Protein AF-A0A016RWC6-F1 (afdb_monomer_lite)

Sequence (124 aa):
MSKASKDFKERTEDTESSPEQRQVLMARKDELDLFHYLQKYSLRNAKRIVAIILRYIRILVCRINARRQHPIKLSSPLEGVSGNNQAKISGTEIAIAGKILIKQHQLTTITPPILRSLKHLNIK

Structure (mmCIF, N/CA/C/O backbone):
data_AF-A0A016RWC6-F1
#
_entry.id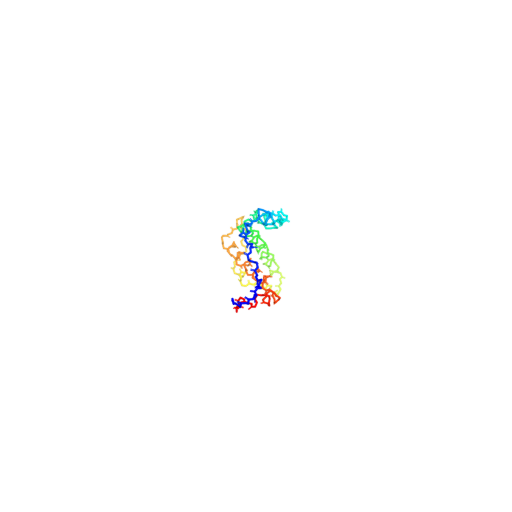   AF-A0A016RWC6-F1
#
loop_
_atom_site.group_PDB
_atom_site.id
_atom_site.type_symbol
_atom_site.label_atom_id
_atom_site.label_alt_id
_atom_site.label_comp_id
_atom_site.label_asym_id
_atom_site.label_entity_id
_atom_site.label_seq_id
_atom_site.pdbx_PDB_ins_code
_atom_site.Cartn_x
_atom_site.Cartn_y
_atom_site.Cartn_z
_atom_site.occupancy
_atom_site.B_iso_or_equiv
_atom_site.auth_seq_id
_atom_site.auth_comp_id
_atom_site.auth_asym_id
_atom_site.auth_atom_id
_atom_site.pdbx_PDB_model_num
ATOM 1 N N . MET A 1 1 ? -70.582 32.639 60.236 1.00 35.72 1 MET A N 1
ATOM 2 C CA . MET A 1 1 ? -70.150 31.326 60.759 1.00 35.72 1 MET A CA 1
ATOM 3 C C . MET A 1 1 ? -68.915 30.875 59.987 1.00 35.72 1 MET A C 1
ATOM 5 O O . MET A 1 1 ? -68.938 30.943 58.771 1.00 35.72 1 MET A O 1
ATOM 9 N N . SER A 1 2 ? -67.891 30.431 60.723 1.00 38.47 2 SER A N 1
ATOM 10 C CA . SER A 1 2 ? -66.785 29.527 60.343 1.00 38.47 2 SER A CA 1
ATOM 11 C C . SER A 1 2 ? -65.692 29.923 59.326 1.00 38.47 2 SER A C 1
ATOM 13 O O . SER A 1 2 ? -65.858 29.781 58.125 1.00 38.47 2 SER A O 1
ATOM 15 N N . LYS A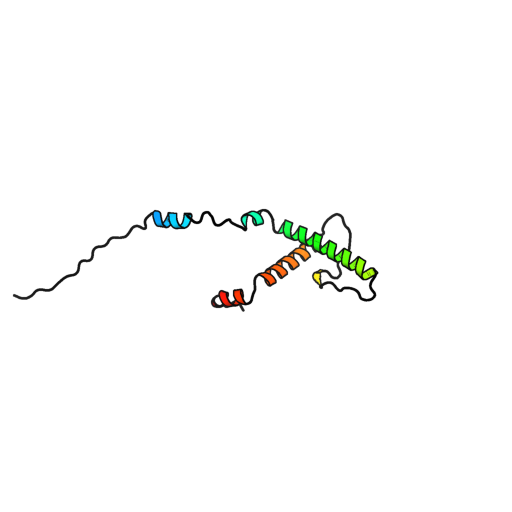 1 3 ? -64.509 30.158 59.927 1.00 39.22 3 LYS A N 1
ATOM 16 C CA . LYS A 1 3 ? -63.165 29.578 59.669 1.00 39.22 3 LYS A CA 1
ATOM 17 C C . LYS A 1 3 ? -62.256 30.105 58.542 1.00 39.22 3 LYS A C 1
ATOM 19 O O . LYS A 1 3 ? -62.631 30.267 57.393 1.00 39.22 3 LYS A O 1
ATOM 24 N N . ALA A 1 4 ? -60.998 30.275 58.961 1.00 42.59 4 ALA A N 1
ATOM 25 C CA . ALA A 1 4 ? -59.795 30.690 58.246 1.00 42.59 4 ALA A CA 1
ATOM 26 C C . ALA A 1 4 ? -58.977 29.516 57.660 1.00 42.59 4 ALA A C 1
ATOM 28 O O . ALA A 1 4 ? -58.999 28.423 58.227 1.00 42.59 4 ALA A O 1
ATOM 29 N N . SER A 1 5 ? -58.182 29.783 56.609 1.00 35.22 5 SER A N 1
ATOM 30 C CA . SER A 1 5 ? -56.862 29.184 56.260 1.00 35.22 5 SER A CA 1
ATOM 31 C C . SER A 1 5 ? -56.480 29.625 54.837 1.00 35.22 5 SER A C 1
ATOM 33 O O . SER A 1 5 ? -57.261 29.408 53.923 1.00 35.22 5 SER A O 1
ATOM 35 N N . LYS A 1 6 ? -55.449 30.459 54.652 1.00 38.62 6 LYS A N 1
ATOM 36 C CA . LYS A 1 6 ? -53.999 30.168 54.516 1.00 38.62 6 LYS A CA 1
ATOM 37 C C . LYS A 1 6 ? -53.556 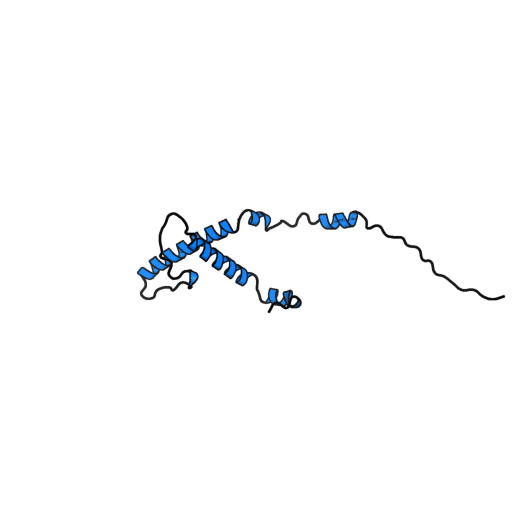30.043 53.047 1.00 38.62 6 LYS A C 1
ATOM 39 O O . LYS A 1 6 ? -53.953 29.110 52.368 1.00 38.62 6 LYS A O 1
ATOM 44 N N . ASP A 1 7 ? -52.736 31.018 52.643 1.00 38.56 7 ASP A N 1
ATOM 45 C CA . ASP A 1 7 ? -51.566 30.962 51.751 1.00 38.56 7 ASP A CA 1
ATOM 46 C C . ASP A 1 7 ? -51.574 30.002 50.549 1.00 38.56 7 ASP A C 1
ATOM 48 O O . ASP A 1 7 ? -51.535 28.793 50.733 1.00 38.56 7 ASP A O 1
ATOM 52 N N . PHE A 1 8 ? -51.414 30.535 49.330 1.00 34.41 8 PHE A N 1
ATOM 53 C CA . PHE A 1 8 ? -50.166 30.386 48.560 1.00 34.41 8 PHE A CA 1
ATOM 54 C C . PHE A 1 8 ? -50.218 31.248 47.287 1.00 34.41 8 PHE A C 1
ATOM 56 O O . PHE A 1 8 ? -51.229 31.331 46.596 1.00 34.41 8 PHE A O 1
ATOM 63 N N . LYS A 1 9 ? -49.117 31.947 47.023 1.00 41.28 9 LYS A N 1
ATOM 64 C CA . LYS A 1 9 ? -48.929 32.960 45.984 1.00 41.28 9 LYS A CA 1
ATOM 65 C C . LYS A 1 9 ? -48.328 32.279 44.755 1.00 41.28 9 LYS A C 1
ATOM 67 O O . LYS A 1 9 ? -47.187 31.840 44.831 1.00 41.28 9 LYS A O 1
ATOM 72 N N . GLU A 1 10 ? -49.046 32.228 43.637 1.00 35.28 10 GLU A N 1
ATOM 73 C CA . GLU A 1 10 ? -48.498 31.757 42.360 1.00 35.28 10 GLU A CA 1
ATOM 74 C C . GLU A 1 10 ? -48.439 32.935 41.379 1.00 35.28 10 GLU A C 1
ATOM 76 O O . GLU A 1 10 ? -49.435 33.372 40.806 1.00 35.28 10 GLU A O 1
ATOM 81 N N . ARG A 1 11 ? -47.246 33.523 41.272 1.00 37.41 11 ARG A N 1
ATOM 82 C CA . ARG A 1 11 ? -46.854 34.459 40.218 1.00 37.41 11 ARG A CA 1
ATOM 83 C C . ARG A 1 11 ? -45.379 34.231 39.942 1.00 37.41 11 ARG A C 1
ATOM 85 O O . ARG A 1 11 ? -44.578 34.550 40.811 1.00 37.41 11 ARG A O 1
ATOM 92 N N . THR A 1 12 ? -45.078 33.737 38.750 1.00 36.94 12 THR A N 1
ATOM 93 C CA . THR A 1 12 ? -43.886 34.036 37.936 1.00 36.94 12 THR A CA 1
ATOM 94 C C . THR A 1 12 ? -44.128 33.337 36.600 1.00 36.94 12 THR A C 1
ATOM 96 O O . THR A 1 12 ? -44.175 32.114 36.554 1.00 36.94 12 THR A O 1
ATOM 99 N N . GLU A 1 13 ? -44.615 34.057 35.594 1.00 36.81 13 GLU A N 1
ATOM 100 C CA . GLU A 1 13 ? -43.795 34.849 34.663 1.00 36.81 13 GLU A CA 1
ATOM 101 C C . GLU A 1 13 ? -42.989 33.927 33.742 1.00 36.81 13 GLU A C 1
ATOM 103 O O . GLU A 1 13 ? -41.928 33.409 34.095 1.00 36.81 13 GLU A O 1
ATOM 108 N N . ASP A 1 14 ? -43.562 33.744 32.549 1.00 39.31 14 ASP A N 1
ATOM 109 C CA . ASP A 1 14 ? -42.903 33.286 31.335 1.00 39.31 14 ASP A CA 1
ATOM 110 C C . ASP A 1 14 ? -41.566 34.014 31.197 1.00 39.31 14 ASP A C 1
ATOM 112 O O . ASP A 1 14 ? -41.494 35.183 30.821 1.00 39.31 14 ASP A O 1
ATOM 116 N N . THR A 1 15 ? -40.487 33.334 31.576 1.00 45.06 15 THR A N 1
ATOM 117 C CA . THR A 1 15 ? -39.149 33.896 31.448 1.00 45.06 15 THR A CA 1
ATOM 118 C C . THR A 1 15 ? -38.704 33.678 30.012 1.00 45.06 15 THR A C 1
ATOM 120 O O . THR A 1 15 ? -38.179 32.624 29.647 1.00 45.06 15 THR A O 1
ATOM 123 N N . GLU A 1 16 ? -38.964 34.698 29.196 1.00 44.88 16 GLU A N 1
ATOM 124 C CA . GLU A 1 16 ? -38.297 34.961 27.928 1.00 44.88 16 GLU A CA 1
ATOM 125 C C . GLU A 1 16 ? -36.801 34.646 28.058 1.00 44.88 16 GLU A C 1
ATOM 127 O O . GLU A 1 16 ? -36.067 35.239 28.851 1.00 44.88 16 GLU A O 1
ATOM 132 N N . SER A 1 17 ? -36.341 33.663 27.285 1.00 38.81 17 SER A N 1
ATOM 133 C CA . SER A 1 17 ? -34.938 33.269 27.240 1.00 38.81 17 SER A CA 1
ATOM 134 C C . SER A 1 17 ? -34.090 34.438 26.725 1.00 38.81 17 SER A C 1
ATOM 136 O O . SER A 1 17 ? -34.109 34.752 25.531 1.00 38.81 17 SER A O 1
ATOM 138 N N . SER A 1 18 ? -33.364 35.068 27.651 1.00 45.56 18 SER A N 1
ATOM 139 C CA . SER A 1 18 ? -32.469 36.210 27.450 1.00 45.56 18 SER A CA 1
ATOM 140 C C . SER A 1 18 ? -31.497 36.016 26.265 1.00 45.56 18 SER A C 1
ATOM 142 O O . SER A 1 18 ? -30.916 34.934 26.106 1.00 45.56 18 SER A O 1
ATOM 144 N N . PRO A 1 19 ? -31.242 37.063 25.452 1.00 50.16 19 PRO A N 1
ATOM 145 C CA . PRO A 1 19 ? -30.281 37.035 24.344 1.00 50.16 19 PRO A CA 1
ATOM 146 C C . PRO A 1 19 ? -28.834 36.742 24.784 1.00 50.16 19 PRO A C 1
ATOM 148 O O . PRO A 1 19 ? -28.000 36.386 23.947 1.00 50.16 19 PRO A O 1
ATOM 151 N N . GLU A 1 20 ? -28.534 36.819 26.081 1.00 50.69 20 GLU A N 1
ATOM 152 C CA . GLU A 1 20 ? -27.224 36.487 26.647 1.00 50.69 20 GLU A CA 1
ATOM 153 C C . GLU A 1 20 ? -26.903 34.989 26.535 1.00 50.69 20 GLU A C 1
ATOM 155 O O . GLU A 1 20 ? -25.768 34.622 26.236 1.00 50.69 20 GLU A O 1
ATOM 160 N N . GLN A 1 21 ? -27.899 34.101 26.644 1.00 45.69 21 GLN A N 1
ATOM 161 C CA . GLN A 1 21 ? -27.674 32.651 26.525 1.00 45.69 21 GLN A CA 1
ATOM 162 C C . GLN A 1 21 ? -27.318 32.228 25.091 1.00 45.69 21 GLN A C 1
ATOM 164 O O . GLN A 1 21 ? -26.558 31.279 24.891 1.00 45.69 21 GLN A O 1
ATOM 169 N N . ARG A 1 22 ? -27.787 32.972 24.076 1.00 46.22 22 ARG A N 1
ATOM 170 C CA . ARG A 1 22 ? -27.348 32.780 22.681 1.00 46.22 22 ARG A CA 1
ATOM 171 C C . ARG A 1 22 ? -25.925 33.286 22.444 1.00 46.22 22 ARG A C 1
ATOM 173 O O . ARG A 1 22 ? -25.224 32.712 21.614 1.00 46.22 22 ARG A O 1
ATOM 180 N N . GLN A 1 23 ? -25.473 34.300 23.182 1.00 43.72 23 GLN A N 1
ATOM 181 C CA . GLN A 1 23 ? -24.092 34.784 23.081 1.00 43.72 23 GLN A CA 1
ATOM 182 C C . GLN A 1 23 ? -23.083 33.831 23.733 1.00 43.72 23 GLN A C 1
ATOM 184 O O . GLN A 1 23 ? -21.977 33.690 23.215 1.00 43.72 23 GLN A O 1
ATOM 189 N N . VAL A 1 24 ? -23.466 33.089 24.779 1.00 43.69 24 VAL A N 1
ATOM 190 C CA . VAL A 1 24 ? -22.579 32.090 25.411 1.00 43.69 24 VAL A CA 1
ATOM 191 C C . VAL A 1 24 ? -22.253 30.920 24.466 1.00 43.69 24 VAL A C 1
ATOM 193 O O . VAL A 1 24 ? -21.149 30.382 24.519 1.00 43.69 24 VAL A O 1
ATOM 196 N N . LEU A 1 25 ? -23.142 30.583 23.523 1.00 45.03 25 LEU A N 1
ATOM 197 C CA . LEU A 1 25 ? -22.852 29.613 22.454 1.00 45.03 25 LEU A CA 1
ATOM 198 C C . LEU A 1 25 ? -21.958 30.176 21.336 1.00 45.03 25 LEU A C 1
ATOM 200 O O . LEU A 1 25 ? -21.357 29.403 20.595 1.00 45.03 25 LEU A O 1
ATOM 204 N N . MET A 1 26 ? -21.837 31.502 21.213 1.00 43.44 26 MET A N 1
ATOM 205 C CA . MET A 1 26 ? -20.954 32.152 20.233 1.00 43.44 26 MET A CA 1
ATOM 206 C C . MET A 1 26 ? -19.579 32.531 20.803 1.00 43.44 26 MET A C 1
ATOM 208 O O . MET A 1 26 ? -18.681 32.889 20.042 1.00 43.44 26 MET A O 1
ATOM 212 N N . ALA A 1 27 ? -19.384 32.400 22.119 1.00 40.69 27 ALA A N 1
ATOM 213 C CA . ALA A 1 27 ? -18.155 32.748 22.835 1.00 40.69 27 ALA A CA 1
ATOM 214 C C . ALA A 1 27 ? -17.178 31.568 23.035 1.00 40.69 27 ALA A C 1
ATOM 216 O O . ALA A 1 27 ? -16.344 31.589 23.935 1.00 40.69 27 ALA A O 1
ATOM 217 N N . ARG A 1 28 ? -17.229 30.543 22.176 1.00 47.50 28 ARG A N 1
ATOM 218 C CA . ARG A 1 28 ? -16.074 29.661 21.914 1.00 47.50 28 ARG A CA 1
ATOM 219 C C . ARG A 1 28 ? -15.650 29.783 20.457 1.00 47.50 28 ARG A C 1
ATOM 221 O O . ARG A 1 28 ? -15.553 28.814 19.719 1.00 47.50 28 ARG A O 1
ATOM 228 N N . LYS A 1 29 ? -15.392 31.020 20.041 1.00 45.28 29 LYS A N 1
ATOM 229 C CA . LYS A 1 29 ? -14.822 31.355 18.730 1.00 45.28 29 LYS A CA 1
ATOM 230 C C . LYS A 1 29 ? -13.290 31.219 18.704 1.00 45.28 29 LYS A C 1
ATOM 232 O O . LYS A 1 29 ? -12.651 31.801 17.845 1.00 45.28 29 LYS A O 1
ATOM 237 N N . ASP A 1 30 ? -12.736 30.443 19.635 1.00 48.28 30 ASP A N 1
ATOM 238 C CA . ASP A 1 30 ? -11.313 30.099 19.732 1.00 48.28 30 ASP A CA 1
ATOM 239 C C . ASP A 1 30 ? -11.105 28.578 19.812 1.00 48.28 30 ASP A C 1
ATOM 241 O O . ASP A 1 30 ? -10.047 28.099 20.221 1.00 48.28 30 ASP A O 1
ATOM 245 N N . GLU A 1 31 ? -12.089 27.775 19.393 1.00 53.59 31 GLU A N 1
ATOM 246 C CA . GLU A 1 31 ? -11.735 26.456 18.878 1.00 53.59 31 GLU A CA 1
ATOM 247 C C . GLU A 1 31 ? -11.019 26.710 17.558 1.00 53.59 31 GLU A C 1
ATOM 249 O O . GLU A 1 31 ? -11.642 26.868 16.509 1.00 53.59 31 GLU A O 1
ATOM 254 N N . LEU A 1 32 ? -9.689 26.840 17.640 1.00 52.75 32 LEU A N 1
ATOM 255 C CA . LEU A 1 32 ? -8.802 26.658 16.504 1.00 52.75 32 LEU A CA 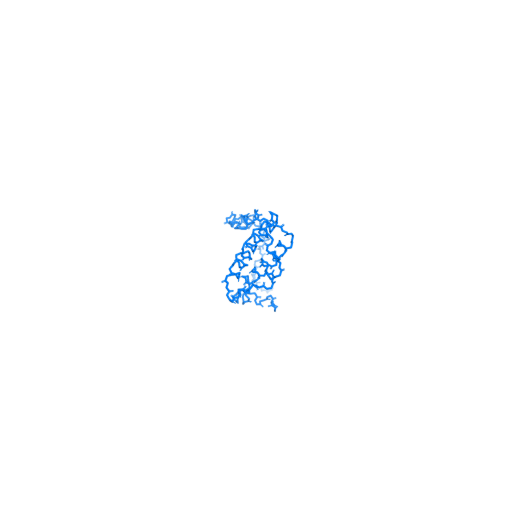1
ATOM 256 C C . LEU A 1 32 ? -9.316 25.407 15.801 1.00 52.75 32 LEU A C 1
ATOM 258 O O . LEU A 1 32 ? -9.139 24.297 16.310 1.00 52.75 32 LEU A O 1
ATOM 262 N N . ASP A 1 33 ? -10.010 25.589 14.680 1.00 56.91 33 ASP A N 1
ATOM 263 C CA . ASP A 1 33 ? -10.441 24.473 13.867 1.00 56.91 33 ASP A CA 1
ATOM 264 C C . ASP A 1 33 ? -9.156 23.879 13.293 1.00 56.91 33 ASP A C 1
ATOM 266 O O . ASP A 1 33 ? -8.637 24.279 12.250 1.00 56.91 33 ASP A O 1
ATOM 270 N N . LEU A 1 34 ? -8.567 22.963 14.062 1.00 50.75 34 LEU A N 1
ATOM 271 C CA . LEU A 1 34 ? -7.323 22.272 13.757 1.00 50.75 34 LEU A CA 1
ATOM 272 C C . LEU A 1 34 ? -7.453 21.559 12.403 1.00 50.75 34 LEU A C 1
ATOM 274 O O . LEU A 1 34 ? -6.466 21.346 11.695 1.00 50.75 34 LEU A O 1
ATOM 278 N N . PHE A 1 35 ? -8.693 21.246 12.016 1.00 52.31 35 PHE A N 1
ATOM 279 C CA . PHE A 1 35 ? -9.046 20.626 10.756 1.00 52.31 35 PHE A CA 1
ATOM 280 C C . PHE A 1 35 ? -9.209 21.626 9.606 1.00 52.31 35 PHE A C 1
ATOM 282 O O . PHE A 1 35 ? -9.134 21.202 8.454 1.00 52.31 35 PHE A O 1
ATOM 289 N N . HIS A 1 36 ? -9.299 22.934 9.855 1.00 59.66 36 HIS A N 1
ATOM 290 C CA . HIS A 1 36 ? -9.323 23.962 8.809 1.00 59.66 36 HIS A CA 1
ATOM 291 C C . HIS A 1 36 ? -8.031 23.961 7.973 1.00 59.66 36 HIS A C 1
ATOM 293 O O . HIS A 1 36 ? -8.057 24.002 6.740 1.00 59.66 36 HIS A O 1
ATOM 299 N N . TYR A 1 37 ? -6.875 23.783 8.623 1.00 55.84 37 TYR A N 1
ATOM 300 C CA . TYR A 1 37 ? -5.597 23.594 7.925 1.00 55.84 37 TYR A CA 1
ATOM 301 C C . TYR A 1 37 ? -5.539 22.272 7.152 1.00 55.84 37 TYR A C 1
ATOM 303 O O . TYR A 1 37 ? -4.886 22.186 6.108 1.00 55.84 37 TYR A O 1
ATOM 311 N N . LEU A 1 38 ? -6.241 21.244 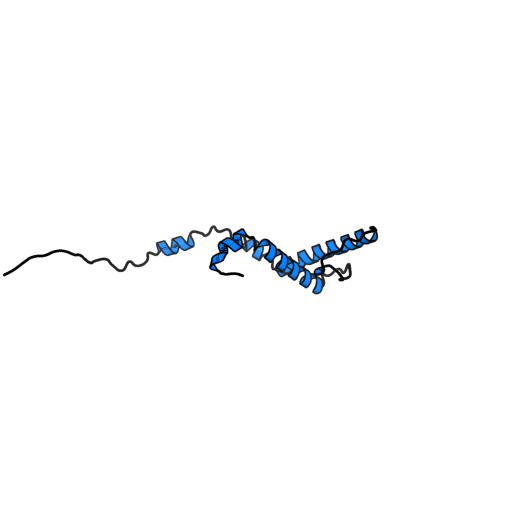7.636 1.00 56.81 38 LEU A N 1
ATOM 312 C CA . LEU A 1 38 ? -6.351 19.949 6.966 1.00 56.81 38 LEU A CA 1
ATOM 313 C C . LEU A 1 38 ? -7.334 19.987 5.789 1.00 56.81 38 LEU A C 1
ATOM 315 O O . LEU A 1 38 ? -7.140 19.254 4.824 1.00 56.81 38 LEU A O 1
ATOM 319 N N . GLN A 1 39 ? -8.306 20.901 5.801 1.00 56.59 39 GLN A N 1
ATOM 320 C CA . GLN A 1 39 ? -9.245 21.167 4.707 1.00 56.59 39 GLN A CA 1
ATOM 321 C C . GLN A 1 39 ? -8.517 21.578 3.416 1.00 56.59 39 GLN A C 1
ATOM 323 O O . GLN A 1 39 ? -8.924 21.197 2.316 1.00 56.59 39 GLN A O 1
ATOM 328 N N . LYS A 1 40 ? -7.374 22.272 3.548 1.00 59.47 40 LYS A N 1
ATOM 329 C CA . LYS A 1 40 ? -6.454 22.587 2.439 1.00 59.47 40 LYS A CA 1
ATOM 330 C C . LYS A 1 40 ? -5.897 21.325 1.768 1.00 59.47 40 LYS A C 1
ATOM 332 O O . LYS A 1 40 ? -5.631 21.312 0.562 1.00 59.47 40 LYS A O 1
ATOM 337 N N . TYR A 1 41 ? -5.732 20.240 2.522 1.00 60.84 41 TYR A N 1
ATOM 338 C CA . TYR A 1 41 ? -5.285 18.953 2.007 1.00 60.84 41 TYR A CA 1
ATOM 339 C C . TYR A 1 41 ? -6.490 18.106 1.617 1.00 60.84 41 TYR A C 1
ATOM 341 O O . TYR A 1 41 ? -6.949 17.244 2.361 1.00 60.84 41 TYR A O 1
ATOM 349 N N . SER A 1 42 ? -6.981 18.305 0.390 1.00 77.19 42 SER A N 1
ATOM 350 C CA . SER A 1 42 ? -7.989 17.397 -0.162 1.00 77.19 42 SER A CA 1
ATOM 351 C C . SER A 1 42 ? -7.525 15.939 -0.019 1.00 77.19 42 SER A C 1
ATOM 353 O O . SER A 1 42 ? -6.355 15.620 -0.255 1.00 77.19 42 SER A O 1
ATOM 355 N N . LEU A 1 43 ? -8.442 15.022 0.306 1.00 81.94 43 LEU A N 1
ATOM 356 C CA . LEU A 1 43 ? -8.160 13.579 0.374 1.00 81.94 43 LEU A CA 1
ATOM 357 C C . LEU A 1 43 ? -7.464 13.069 -0.904 1.00 81.94 43 LEU A C 1
ATOM 359 O O . LEU A 1 43 ? -6.675 12.125 -0.875 1.00 81.94 43 LEU A O 1
ATOM 363 N N . ARG A 1 44 ? -7.718 13.728 -2.040 1.00 84.88 44 ARG A N 1
ATOM 364 C CA . ARG A 1 44 ? -7.027 13.505 -3.312 1.00 84.88 44 ARG A CA 1
ATOM 365 C C . ARG A 1 44 ? -5.518 13.756 -3.216 1.00 84.88 44 ARG A C 1
ATOM 367 O O . ARG A 1 44 ? -4.748 12.948 -3.729 1.00 84.88 44 ARG A O 1
ATOM 374 N N . ASN A 1 45 ? -5.092 14.840 -2.573 1.00 86.19 45 ASN A N 1
ATOM 375 C CA . ASN A 1 45 ? -3.678 15.157 -2.367 1.00 86.19 45 ASN A CA 1
ATOM 376 C C . ASN A 1 45 ? -3.024 14.167 -1.402 1.00 86.19 45 ASN A C 1
ATOM 378 O O . ASN A 1 45 ? -1.961 13.642 -1.720 1.00 86.19 45 ASN A O 1
ATOM 382 N N . ALA A 1 46 ? -3.693 13.820 -0.298 1.00 87.25 46 ALA A N 1
ATOM 383 C CA . ALA A 1 46 ? -3.203 12.797 0.627 1.00 87.25 46 ALA A CA 1
ATOM 384 C C . ALA A 1 46 ? -2.983 11.448 -0.082 1.00 87.25 46 ALA A C 1
ATOM 386 O O . ALA A 1 46 ? -1.901 10.868 -0.002 1.00 87.25 46 ALA A O 1
ATOM 387 N N . LYS A 1 47 ? -3.963 10.989 -0.874 1.00 90.81 47 LYS A N 1
ATOM 388 C CA . LYS A 1 47 ? -3.840 9.762 -1.681 1.00 90.81 47 LYS A CA 1
ATOM 389 C C . LYS A 1 47 ? -2.669 9.825 -2.667 1.00 90.81 47 LYS A C 1
ATOM 391 O O . LYS A 1 47 ? -1.981 8.825 -2.845 1.00 90.81 47 LYS A O 1
ATOM 396 N N . ARG A 1 48 ? -2.417 10.981 -3.293 1.00 89.81 48 ARG A N 1
ATOM 397 C CA . ARG A 1 48 ? -1.277 11.176 -4.210 1.00 89.81 48 ARG A CA 1
ATOM 398 C C . ARG A 1 48 ? 0.067 11.110 -3.491 1.00 89.81 48 ARG A C 1
ATOM 400 O O . ARG A 1 48 ? 0.951 10.408 -3.965 1.00 89.81 48 ARG A O 1
ATOM 407 N N . ILE A 1 49 ? 0.208 11.795 -2.357 1.00 90.06 49 ILE A N 1
ATOM 408 C CA . ILE A 1 49 ? 1.436 11.772 -1.548 1.00 90.06 49 ILE A CA 1
ATOM 409 C C . ILE A 1 49 ? 1.736 10.340 -1.102 1.00 90.06 49 ILE A C 1
ATOM 411 O O . ILE A 1 49 ? 2.835 9.836 -1.321 1.00 90.06 49 ILE A O 1
ATOM 415 N N . VAL A 1 50 ? 0.735 9.646 -0.554 1.00 91.88 50 VAL A N 1
ATOM 416 C CA . VAL A 1 50 ? 0.894 8.255 -0.116 1.00 91.88 50 VAL A CA 1
ATOM 417 C C . VAL A 1 50 ? 1.241 7.341 -1.290 1.00 91.88 50 VAL A C 1
ATOM 419 O O . VAL A 1 50 ? 2.123 6.501 -1.151 1.00 91.88 50 VAL A O 1
ATOM 422 N N . ALA A 1 51 ? 0.638 7.527 -2.467 1.00 91.56 51 ALA A N 1
ATOM 423 C CA . ALA A 1 51 ? 0.998 6.751 -3.654 1.00 91.56 51 ALA A CA 1
ATOM 424 C C . ALA A 1 51 ? 2.479 6.920 -4.047 1.00 91.56 51 ALA A C 1
ATOM 426 O O . ALA A 1 51 ? 3.133 5.928 -4.367 1.00 91.56 51 ALA A O 1
ATOM 427 N N . ILE A 1 52 ? 3.035 8.137 -3.960 1.00 90.12 52 ILE A N 1
ATOM 428 C CA . ILE A 1 52 ? 4.468 8.392 -4.214 1.00 90.12 52 ILE A CA 1
ATOM 429 C C . ILE A 1 52 ? 5.337 7.636 -3.208 1.00 90.12 52 ILE A C 1
ATOM 431 O O . ILE A 1 52 ? 6.281 6.949 -3.598 1.00 90.12 52 ILE A O 1
ATOM 435 N N . ILE A 1 53 ? 5.003 7.734 -1.919 1.00 92.06 53 ILE A N 1
ATOM 436 C CA . ILE A 1 53 ? 5.754 7.077 -0.842 1.00 92.06 53 ILE A CA 1
ATOM 437 C C . ILE A 1 53 ? 5.739 5.555 -1.032 1.00 92.06 53 ILE A C 1
ATOM 439 O O . ILE A 1 53 ? 6.784 4.909 -0.979 1.00 92.06 53 ILE A O 1
ATOM 443 N N . LEU A 1 54 ? 4.571 4.973 -1.310 1.00 91.25 54 LEU A N 1
ATOM 444 C CA . LEU A 1 54 ? 4.428 3.532 -1.526 1.00 91.25 54 LEU A CA 1
ATOM 445 C C . LEU A 1 54 ? 5.205 3.049 -2.755 1.00 91.25 54 LEU A C 1
ATOM 447 O O . LEU A 1 54 ? 5.832 1.989 -2.705 1.00 91.25 54 LEU A O 1
ATOM 451 N N . ARG A 1 55 ? 5.216 3.835 -3.838 1.00 89.88 55 ARG A N 1
ATOM 452 C CA . ARG A 1 55 ? 6.040 3.552 -5.017 1.00 89.88 55 ARG A CA 1
ATOM 453 C C . ARG A 1 55 ? 7.525 3.539 -4.657 1.00 89.88 55 ARG A C 1
ATOM 455 O O . ARG A 1 55 ? 8.227 2.604 -5.036 1.00 89.88 55 ARG A O 1
ATOM 462 N N . TYR A 1 56 ? 7.991 4.538 -3.907 1.00 90.12 56 TYR A N 1
ATOM 463 C CA . TYR A 1 56 ? 9.380 4.606 -3.456 1.00 90.12 56 TYR A CA 1
ATOM 464 C C . TYR A 1 56 ? 9.765 3.383 -2.615 1.00 90.12 56 TYR A C 1
ATOM 466 O O . TYR A 1 56 ? 10.764 2.730 -2.913 1.00 90.12 56 TYR A O 1
ATOM 474 N N . ILE A 1 57 ? 8.937 3.021 -1.626 1.00 90.69 57 ILE A N 1
ATOM 475 C CA . ILE A 1 57 ? 9.143 1.830 -0.788 1.00 90.69 57 ILE A CA 1
ATOM 476 C C . ILE A 1 57 ? 9.246 0.576 -1.655 1.00 90.69 57 ILE A C 1
ATOM 478 O O . ILE A 1 57 ? 10.167 -0.219 -1.470 1.00 90.69 57 ILE A O 1
ATOM 482 N N . ARG A 1 58 ? 8.349 0.403 -2.634 1.00 89.38 58 ARG A N 1
ATOM 483 C CA . ARG A 1 58 ? 8.412 -0.748 -3.540 1.00 89.38 58 ARG A CA 1
ATOM 484 C C . ARG A 1 58 ? 9.721 -0.780 -4.321 1.00 89.38 58 ARG A C 1
ATOM 486 O O . ARG A 1 58 ? 10.378 -1.815 -4.324 1.00 89.38 58 ARG A O 1
ATOM 493 N N . ILE A 1 59 ? 10.101 0.314 -4.982 1.00 89.06 59 ILE A N 1
ATOM 494 C CA . ILE A 1 59 ? 11.335 0.371 -5.785 1.00 89.06 59 ILE A CA 1
ATOM 495 C C . ILE A 1 59 ? 12.547 0.048 -4.910 1.00 89.06 59 ILE A C 1
ATOM 497 O O . ILE A 1 59 ? 13.422 -0.718 -5.317 1.00 89.06 59 ILE A O 1
ATOM 501 N N . LEU A 1 60 ? 12.584 0.608 -3.700 1.00 90.38 60 LEU A N 1
ATOM 502 C CA . LEU A 1 60 ? 13.639 0.355 -2.732 1.00 90.38 60 LEU A CA 1
ATOM 503 C C . LEU A 1 60 ? 13.705 -1.131 -2.361 1.00 90.38 60 LEU A C 1
ATOM 505 O O . LEU A 1 60 ? 14.775 -1.729 -2.436 1.00 90.38 60 LEU A O 1
ATOM 509 N N . VAL A 1 61 ? 12.567 -1.747 -2.035 1.00 90.88 61 VAL A N 1
ATOM 510 C CA . VAL A 1 61 ? 12.501 -3.175 -1.702 1.00 90.88 61 VAL A CA 1
ATOM 511 C C . VAL A 1 61 ? 12.885 -4.052 -2.891 1.00 90.88 61 VAL A C 1
ATOM 513 O O . VAL A 1 61 ? 13.664 -4.980 -2.708 1.00 90.88 61 VAL A O 1
ATOM 516 N N . CYS A 1 62 ? 12.448 -3.741 -4.115 1.00 88.81 62 CYS A N 1
ATOM 517 C CA . CYS A 1 62 ? 12.883 -4.456 -5.320 1.00 88.81 62 CYS A CA 1
ATOM 518 C C . CYS A 1 62 ? 14.410 -4.403 -5.488 1.00 88.81 62 CYS A C 1
ATOM 520 O O . CYS A 1 62 ? 15.042 -5.431 -5.725 1.00 88.81 62 CYS A O 1
ATOM 522 N N . ARG A 1 63 ? 15.017 -3.222 -5.311 1.00 89.88 63 ARG A N 1
ATOM 523 C CA . ARG A 1 63 ? 16.475 -3.036 -5.400 1.00 89.88 63 ARG A CA 1
ATOM 524 C C . ARG A 1 63 ? 17.233 -3.791 -4.310 1.00 89.88 63 ARG A C 1
ATOM 526 O O . ARG A 1 63 ? 18.292 -4.347 -4.586 1.00 89.88 63 ARG A O 1
ATOM 533 N N . ILE A 1 64 ? 16.708 -3.809 -3.087 1.00 92.00 64 ILE A N 1
ATOM 534 C CA . ILE A 1 64 ? 17.309 -4.540 -1.965 1.00 92.00 64 ILE A CA 1
ATOM 535 C C . ILE A 1 64 ? 17.178 -6.051 -2.180 1.00 92.00 64 ILE A C 1
ATOM 537 O O . ILE A 1 64 ? 18.151 -6.779 -1.996 1.00 92.00 64 ILE A O 1
ATOM 541 N N . ASN A 1 65 ? 16.006 -6.521 -2.606 1.00 92.44 65 ASN A N 1
ATOM 542 C CA . ASN A 1 65 ? 15.740 -7.938 -2.841 1.00 92.44 65 ASN A CA 1
ATOM 543 C C . ASN A 1 65 ? 16.600 -8.513 -3.967 1.00 92.44 65 ASN A C 1
ATOM 545 O O . ASN A 1 65 ? 16.995 -9.666 -3.873 1.00 92.44 65 ASN A O 1
ATOM 549 N N . ALA A 1 66 ? 16.975 -7.708 -4.966 1.00 89.56 66 ALA A N 1
ATOM 550 C CA . ALA A 1 66 ? 17.921 -8.122 -6.005 1.00 89.56 66 ALA A CA 1
ATOM 551 C C . ALA A 1 66 ? 19.316 -8.495 -5.460 1.00 89.56 66 ALA A C 1
ATOM 553 O O . ALA A 1 66 ? 20.086 -9.153 -6.150 1.00 89.56 66 ALA A O 1
ATOM 554 N N . ARG A 1 67 ? 19.658 -8.065 -4.236 1.00 92.00 67 ARG A N 1
ATOM 555 C CA . ARG A 1 67 ? 20.968 -8.292 -3.603 1.00 92.00 67 ARG A CA 1
ATOM 556 C C . ARG A 1 67 ? 20.919 -9.250 -2.411 1.00 92.00 67 ARG A C 1
ATOM 558 O O . ARG A 1 67 ? 21.956 -9.515 -1.812 1.00 92.00 67 ARG A O 1
ATOM 565 N N . ARG A 1 68 ? 19.736 -9.728 -2.011 1.00 91.44 68 ARG A N 1
ATOM 566 C CA . ARG A 1 68 ? 19.558 -10.569 -0.818 1.00 91.44 68 ARG A CA 1
ATOM 567 C C . ARG A 1 68 ? 19.234 -12.006 -1.206 1.00 91.44 68 ARG A C 1
ATOM 569 O O . ARG A 1 68 ? 18.411 -12.233 -2.080 1.00 91.44 68 ARG A O 1
ATOM 576 N N . GLN A 1 69 ? 19.796 -12.964 -0.467 1.00 90.31 69 GLN A N 1
ATOM 577 C CA . GLN A 1 69 ? 19.389 -14.372 -0.567 1.00 90.31 69 GLN A CA 1
ATOM 578 C C . GLN A 1 69 ? 17.964 -14.604 -0.037 1.00 90.31 69 GLN A C 1
ATOM 580 O O . GLN A 1 69 ? 17.245 -15.466 -0.533 1.00 90.31 69 GLN A O 1
ATOM 585 N N . HIS A 1 70 ? 17.531 -13.803 0.942 1.00 91.81 70 HIS A N 1
ATOM 586 C CA . HIS A 1 70 ? 16.179 -13.854 1.494 1.00 91.81 70 HIS A CA 1
ATOM 587 C C . HIS A 1 70 ? 15.410 -12.567 1.156 1.00 91.81 70 HIS A C 1
ATOM 589 O O . HIS A 1 70 ? 15.739 -11.501 1.694 1.00 91.81 70 HIS A O 1
ATOM 595 N N . PRO A 1 71 ? 14.404 -12.633 0.263 1.00 90.06 71 PRO A N 1
ATOM 596 C CA . PRO A 1 71 ? 13.671 -11.457 -0.178 1.00 90.06 71 PRO A CA 1
ATOM 597 C C . PRO A 1 71 ? 12.732 -10.942 0.916 1.00 90.06 71 PRO A C 1
ATOM 599 O O . PRO A 1 71 ? 12.020 -11.698 1.576 1.00 90.06 71 PRO A O 1
ATOM 602 N N . ILE A 1 72 ? 12.693 -9.621 1.066 1.00 89.75 72 ILE A N 1
ATOM 603 C CA . ILE A 1 72 ? 11.706 -8.916 1.879 1.00 89.75 72 ILE A CA 1
ATOM 604 C C . ILE A 1 72 ? 10.357 -9.023 1.169 1.00 89.75 72 ILE A C 1
ATOM 606 O O . ILE A 1 72 ? 10.201 -8.539 0.044 1.00 89.75 72 ILE A O 1
ATOM 610 N N . LYS A 1 73 ? 9.375 -9.636 1.829 1.00 90.38 73 LYS A N 1
ATOM 611 C CA . LYS A 1 73 ? 7.998 -9.711 1.332 1.00 90.38 73 LYS A CA 1
ATOM 612 C C . LYS A 1 73 ? 7.223 -8.477 1.778 1.00 90.38 73 LYS A C 1
ATOM 614 O O . LYS A 1 73 ? 7.165 -8.168 2.967 1.00 90.38 73 LYS A O 1
ATOM 619 N N . LEU A 1 74 ? 6.652 -7.760 0.815 1.00 88.00 74 LEU A N 1
ATOM 620 C CA . LEU A 1 74 ? 5.722 -6.672 1.099 1.00 88.00 74 LEU A CA 1
ATOM 621 C C . LEU A 1 74 ? 4.338 -7.239 1.421 1.00 88.00 74 LEU A C 1
ATOM 623 O O . LEU A 1 74 ? 4.031 -8.384 1.111 1.00 88.00 74 LEU A O 1
ATOM 627 N N . SER A 1 75 ? 3.491 -6.422 2.043 1.00 86.94 75 SER A N 1
ATOM 628 C CA . SER A 1 75 ? 2.092 -6.790 2.243 1.00 86.94 75 SER A CA 1
ATOM 629 C C . SER A 1 75 ? 1.364 -6.911 0.901 1.00 86.94 75 SER A C 1
ATOM 631 O O . SER A 1 75 ? 1.669 -6.177 -0.037 1.00 86.94 75 SER A O 1
ATOM 633 N N . SER A 1 76 ? 0.362 -7.792 0.836 1.00 84.75 76 SER A N 1
ATOM 634 C CA . SER A 1 76 ? -0.415 -8.102 -0.378 1.00 84.75 76 SER A CA 1
ATOM 635 C C . SER A 1 76 ? -0.815 -6.884 -1.245 1.00 84.75 76 SER A C 1
ATOM 637 O O . SER A 1 76 ? -0.630 -6.951 -2.458 1.00 84.75 76 SER A O 1
ATOM 639 N N . PRO A 1 77 ? -1.268 -5.729 -0.701 1.00 81.88 77 PRO A N 1
ATOM 640 C CA . PRO A 1 77 ? -1.602 -4.555 -1.524 1.00 81.88 77 PRO A CA 1
ATOM 641 C C . PRO A 1 77 ? -0.418 -3.954 -2.298 1.00 81.88 77 PRO A C 1
ATOM 643 O O . PRO A 1 77 ? -0.605 -3.220 -3.267 1.00 81.88 77 PRO A O 1
ATOM 646 N N . LEU A 1 78 ? 0.800 -4.224 -1.837 1.00 82.44 78 LEU A N 1
ATOM 647 C CA . LEU A 1 78 ? 2.064 -3.775 -2.409 1.00 82.44 78 LEU A CA 1
ATOM 648 C C . LEU A 1 78 ? 2.814 -4.920 -3.104 1.00 82.44 78 LEU A C 1
ATOM 650 O O . LEU A 1 78 ? 3.922 -4.720 -3.608 1.00 82.44 78 LEU A O 1
ATOM 654 N N . GLU A 1 79 ? 2.209 -6.096 -3.208 1.00 74.12 79 GLU A N 1
ATOM 655 C CA . GLU A 1 79 ? 2.733 -7.243 -3.938 1.00 74.12 79 GLU A CA 1
ATOM 656 C C . GLU A 1 79 ? 2.219 -7.210 -5.395 1.00 74.12 79 GLU A C 1
ATOM 658 O O . GLU A 1 79 ? 1.146 -6.679 -5.676 1.00 74.12 79 GLU A O 1
ATOM 663 N N . GLY A 1 80 ? 3.014 -7.667 -6.365 1.00 64.44 80 GLY A N 1
ATOM 664 C CA . GLY A 1 80 ? 2.556 -7.892 -7.749 1.00 64.44 80 GLY A CA 1
ATOM 665 C C . GLY A 1 80 ? 2.397 -6.693 -8.704 1.00 64.44 80 GLY A C 1
ATOM 666 O O . GLY A 1 80 ? 2.357 -6.909 -9.911 1.00 64.44 80 GLY A O 1
ATOM 667 N N . VAL A 1 81 ? 2.351 -5.434 -8.253 1.00 62.75 81 VAL A N 1
ATOM 668 C CA . VAL A 1 81 ? 2.364 -4.291 -9.195 1.00 62.75 81 VAL A CA 1
ATOM 669 C C . VAL A 1 81 ? 3.814 -3.967 -9.569 1.00 62.75 81 VAL A C 1
ATOM 671 O O . VAL A 1 81 ? 4.637 -3.638 -8.718 1.00 62.75 81 VAL A O 1
ATOM 674 N N . SER A 1 82 ? 4.136 -4.114 -10.851 1.00 59.88 82 SER A N 1
ATOM 675 C CA . SER A 1 82 ? 5.502 -3.973 -11.352 1.00 59.88 82 SER A CA 1
ATOM 676 C C . SER A 1 82 ? 6.064 -2.569 -11.067 1.00 59.88 82 SER A C 1
ATOM 678 O O . SER A 1 82 ? 5.332 -1.574 -11.096 1.00 59.88 82 SER A O 1
ATOM 680 N N . GLY A 1 83 ? 7.348 -2.501 -10.696 1.00 61.00 83 GLY A N 1
ATOM 681 C CA . GLY A 1 83 ? 8.059 -1.300 -10.234 1.00 61.00 83 GLY A CA 1
ATOM 682 C C . GLY A 1 83 ? 8.360 -0.312 -11.358 1.00 61.00 83 GLY A C 1
ATOM 683 O O . GLY A 1 83 ? 9.513 0.040 -11.598 1.00 61.00 83 GLY A O 1
ATOM 684 N N . ASN A 1 84 ? 7.328 0.103 -12.082 1.00 65.19 84 ASN A N 1
ATOM 685 C CA . ASN A 1 84 ? 7.468 0.934 -13.261 1.00 65.19 84 ASN A CA 1
ATOM 686 C C . ASN A 1 84 ? 7.781 2.366 -12.806 1.00 65.19 84 ASN A C 1
ATOM 688 O O . ASN A 1 84 ? 6.936 3.030 -12.205 1.00 65.19 84 ASN A O 1
ATOM 692 N N . ASN A 1 85 ? 8.974 2.869 -13.134 1.00 67.81 85 ASN A N 1
ATOM 693 C CA . ASN A 1 85 ? 9.381 4.262 -12.900 1.00 67.81 85 ASN A CA 1
ATOM 694 C C . ASN A 1 85 ? 8.704 5.229 -13.889 1.00 67.81 85 ASN A C 1
ATOM 696 O O . ASN A 1 85 ? 9.358 6.059 -14.516 1.00 67.81 85 ASN A O 1
ATOM 700 N N . GLN A 1 86 ? 7.389 5.114 -14.075 1.00 75.44 86 GLN A N 1
ATOM 701 C CA . GLN A 1 86 ? 6.666 6.042 -14.935 1.00 75.44 86 GLN A CA 1
ATOM 702 C C . GLN A 1 86 ? 6.605 7.427 -14.294 1.00 75.44 86 GLN A C 1
ATOM 704 O O . GLN A 1 86 ? 6.362 7.559 -13.094 1.00 75.44 86 GLN A O 1
ATOM 709 N N . ALA A 1 87 ? 6.756 8.472 -15.108 1.00 75.12 87 ALA A N 1
ATOM 710 C CA . ALA A 1 87 ? 6.723 9.859 -14.644 1.00 75.12 87 ALA A CA 1
ATOM 711 C C . ALA A 1 87 ? 5.392 10.244 -13.968 1.00 75.12 87 ALA A C 1
ATOM 713 O O . ALA A 1 87 ? 5.357 11.141 -13.130 1.00 75.12 87 ALA A O 1
ATOM 714 N N . LYS A 1 88 ? 4.290 9.559 -14.302 1.00 84.88 88 LYS A N 1
ATOM 715 C CA . LYS A 1 88 ? 2.960 9.801 -13.729 1.00 84.88 88 LYS A CA 1
ATOM 716 C C . LYS A 1 88 ? 2.556 8.681 -12.771 1.00 84.88 88 LYS A C 1
ATOM 718 O O . LYS A 1 88 ? 2.908 7.519 -12.967 1.00 84.88 88 LYS A O 1
ATOM 723 N N . ILE A 1 89 ? 1.804 9.044 -11.734 1.00 85.44 89 ILE A N 1
ATOM 724 C CA . ILE A 1 89 ? 1.180 8.094 -10.803 1.00 85.44 89 ILE A CA 1
ATOM 725 C C . ILE A 1 89 ? -0.047 7.481 -11.474 1.00 85.44 89 ILE A C 1
ATOM 727 O O . ILE A 1 89 ? -0.910 8.211 -11.965 1.00 85.44 89 ILE A O 1
ATOM 731 N N . SER A 1 90 ? -0.130 6.154 -11.475 1.00 87.81 90 SER A N 1
ATOM 732 C CA . SER A 1 90 ? -1.273 5.412 -11.998 1.00 87.81 90 SER A CA 1
ATOM 733 C C . SER A 1 90 ? -2.499 5.560 -11.093 1.00 87.81 90 SER A C 1
ATOM 735 O O . SER A 1 90 ? -2.393 5.650 -9.866 1.00 87.81 90 SER A O 1
ATOM 737 N N . GLY A 1 91 ? -3.694 5.488 -11.686 1.00 86.50 91 GLY A N 1
ATOM 738 C CA . GLY A 1 91 ? -4.946 5.383 -10.932 1.00 86.50 91 GLY A CA 1
ATOM 739 C C . GLY A 1 91 ? -4.968 4.180 -9.979 1.00 86.50 91 GLY A C 1
ATOM 740 O O . GLY A 1 91 ? -5.517 4.282 -8.883 1.00 86.50 91 GLY A O 1
ATOM 741 N N . THR A 1 92 ? -4.301 3.077 -10.338 1.00 89.31 92 THR A N 1
ATOM 742 C CA . THR A 1 92 ? -4.185 1.887 -9.477 1.00 89.31 92 THR A CA 1
ATOM 743 C C . THR A 1 92 ? -3.372 2.165 -8.214 1.00 89.31 92 THR A C 1
ATOM 745 O O . THR A 1 92 ? -3.777 1.767 -7.124 1.00 89.31 92 THR A O 1
ATOM 748 N N . GLU A 1 93 ? -2.272 2.913 -8.322 1.00 89.56 93 GLU A N 1
ATOM 749 C CA . GLU A 1 93 ? -1.449 3.306 -7.172 1.00 89.56 93 GLU A CA 1
ATOM 750 C C . GLU A 1 93 ? -2.208 4.251 -6.238 1.00 89.56 93 GLU A C 1
ATOM 752 O O . GLU A 1 93 ? -2.155 4.094 -5.020 1.00 89.56 93 GLU A O 1
ATOM 757 N N . ILE A 1 94 ? -2.981 5.185 -6.800 1.00 90.94 94 ILE A N 1
ATOM 758 C CA . ILE A 1 94 ? -3.850 6.084 -6.026 1.00 90.94 94 ILE A CA 1
ATOM 759 C C . ILE A 1 94 ? -4.945 5.290 -5.298 1.00 90.94 94 ILE A C 1
ATOM 761 O O . ILE A 1 94 ? -5.252 5.581 -4.140 1.00 90.94 94 ILE A O 1
ATOM 765 N N . ALA A 1 95 ? -5.530 4.278 -5.945 1.00 91.12 95 ALA A N 1
ATOM 766 C CA . ALA A 1 95 ? -6.541 3.422 -5.330 1.00 91.12 95 ALA A CA 1
ATOM 767 C C . ALA A 1 95 ? -5.961 2.593 -4.171 1.00 91.12 95 ALA A C 1
ATOM 769 O O . ALA A 1 95 ? -6.561 2.537 -3.096 1.00 91.12 95 ALA A O 1
ATOM 770 N N . ILE A 1 96 ? -4.773 2.003 -4.355 1.00 91.12 96 ILE A N 1
ATOM 771 C CA . ILE A 1 96 ? -4.052 1.264 -3.305 1.00 91.12 96 ILE A CA 1
ATOM 772 C C . ILE A 1 96 ? -3.712 2.190 -2.131 1.00 91.12 96 ILE A C 1
ATOM 774 O O . ILE A 1 96 ? -3.997 1.853 -0.981 1.00 91.12 96 ILE A O 1
ATOM 778 N N . ALA A 1 97 ? -3.180 3.383 -2.410 1.00 91.62 97 ALA A N 1
ATOM 779 C CA . ALA A 1 97 ? -2.891 4.394 -1.397 1.00 91.62 97 ALA A CA 1
ATOM 780 C C . ALA A 1 97 ? -4.143 4.789 -0.603 1.00 91.62 97 ALA A C 1
ATOM 782 O O . ALA A 1 97 ? -4.094 4.902 0.619 1.00 91.62 97 ALA A O 1
ATOM 783 N N . GLY A 1 98 ? -5.286 4.933 -1.281 1.00 92.44 98 GLY A N 1
ATOM 784 C CA . GLY A 1 98 ? -6.572 5.175 -0.634 1.00 92.44 98 GLY A CA 1
ATOM 785 C C . GLY A 1 98 ? -6.975 4.061 0.331 1.00 92.44 98 GLY A C 1
ATOM 786 O O . GLY A 1 98 ? -7.362 4.355 1.458 1.00 92.44 98 GLY A O 1
ATOM 787 N N . LYS A 1 99 ? -6.841 2.792 -0.074 1.00 92.19 99 LYS A N 1
ATOM 788 C CA . LYS A 1 99 ? -7.138 1.642 0.798 1.00 92.19 99 LYS A CA 1
ATOM 789 C C . LYS A 1 99 ? -6.231 1.612 2.029 1.00 92.19 99 LYS A C 1
ATOM 791 O O . LYS A 1 99 ? -6.715 1.381 3.132 1.00 92.19 99 LYS A O 1
ATOM 796 N N . ILE A 1 100 ? -4.936 1.872 1.849 1.00 90.88 100 ILE A N 1
ATOM 797 C CA . ILE A 1 100 ? -3.960 1.898 2.948 1.00 90.88 100 ILE A CA 1
ATOM 798 C C . ILE A 1 100 ? -4.254 3.045 3.916 1.00 90.88 100 ILE A C 1
ATOM 800 O O . ILE A 1 100 ? -4.242 2.826 5.123 1.00 90.88 100 ILE A O 1
ATOM 804 N N . LEU A 1 101 ? -4.583 4.233 3.403 1.00 90.56 101 LEU A N 1
ATOM 805 C CA . LEU A 1 101 ? -4.987 5.374 4.225 1.00 90.56 101 LEU A CA 1
ATOM 806 C C . LEU A 1 101 ? -6.217 5.058 5.078 1.00 90.56 101 LEU A C 1
ATOM 808 O O . LEU A 1 101 ? -6.197 5.309 6.277 1.00 90.56 101 LEU A O 1
ATOM 812 N N . ILE A 1 102 ? -7.262 4.479 4.480 1.00 88.31 102 ILE A N 1
ATOM 813 C CA . ILE A 1 102 ? -8.488 4.113 5.204 1.00 88.31 102 ILE A CA 1
ATOM 814 C C . ILE A 1 102 ? -8.185 3.057 6.266 1.00 88.31 102 ILE A C 1
ATOM 816 O O . ILE A 1 102 ? -8.572 3.226 7.419 1.00 88.31 102 ILE A O 1
ATOM 820 N N . LYS A 1 103 ? -7.450 1.999 5.901 1.00 87.69 103 LYS A N 1
ATOM 821 C CA . LYS A 1 103 ? -7.060 0.946 6.844 1.00 87.69 103 LYS A CA 1
ATOM 822 C C . LYS A 1 103 ? -6.281 1.527 8.021 1.00 87.69 103 LYS A C 1
ATOM 824 O O . LYS A 1 103 ? -6.555 1.180 9.164 1.00 87.69 103 LYS A O 1
ATOM 829 N N . GLN A 1 104 ? -5.324 2.412 7.749 1.00 87.69 104 GLN A N 1
ATOM 830 C CA . GLN A 1 104 ? -4.514 2.987 8.811 1.00 87.69 104 GLN A CA 1
ATOM 831 C C . GLN A 1 104 ? -5.311 3.942 9.687 1.00 87.69 104 GLN A C 1
ATOM 833 O O . GLN A 1 104 ? -5.167 3.890 10.902 1.00 87.69 104 GLN A O 1
ATOM 838 N N . HIS A 1 105 ? -6.200 4.737 9.095 1.00 85.00 105 HIS A N 1
ATOM 839 C CA . HIS A 1 105 ? -7.138 5.561 9.843 1.00 85.00 105 HIS A CA 1
ATOM 840 C C . HIS A 1 105 ? -7.984 4.709 10.805 1.00 85.00 105 HIS A C 1
ATOM 842 O O . HIS A 1 105 ? -8.017 4.988 11.999 1.00 85.00 105 HIS A O 1
ATOM 848 N N . GLN A 1 106 ? -8.571 3.608 10.325 1.00 82.00 106 GLN A N 1
ATOM 849 C CA . GLN A 1 106 ? -9.352 2.686 11.159 1.00 82.00 106 GLN A CA 1
ATOM 850 C C . GLN A 1 106 ? -8.533 2.107 12.322 1.00 82.00 106 GLN A C 1
ATOM 852 O O . GLN A 1 106 ? -9.004 2.102 13.457 1.00 82.00 106 GLN A O 1
ATOM 857 N N . LEU A 1 107 ? -7.294 1.678 12.058 1.00 79.19 107 LEU A N 1
ATOM 858 C CA . LEU A 1 107 ? -6.390 1.164 13.092 1.00 79.19 107 LEU A CA 1
ATOM 859 C C . LEU A 1 107 ? -6.024 2.228 14.135 1.00 79.19 107 LEU A C 1
ATOM 861 O O . LEU A 1 107 ? -5.884 1.905 15.310 1.00 79.19 107 LEU A O 1
ATOM 865 N N . THR A 1 108 ? -5.872 3.489 13.725 1.00 75.12 108 THR A N 1
ATOM 866 C CA . THR A 1 108 ? -5.531 4.585 14.644 1.00 75.12 108 THR A CA 1
ATOM 867 C C . THR A 1 108 ? -6.718 5.085 15.462 1.00 75.12 108 THR A C 1
ATOM 869 O O . THR A 1 108 ? -6.532 5.541 16.586 1.00 75.12 108 THR A O 1
ATOM 872 N N . THR A 1 109 ? -7.933 5.016 14.915 1.00 63.81 109 THR A N 1
ATOM 873 C CA . THR A 1 109 ? -9.127 5.617 15.528 1.00 63.81 109 THR A CA 1
ATOM 874 C C . THR A 1 109 ? -9.808 4.680 16.521 1.00 63.81 109 THR A C 1
ATOM 876 O O . THR A 1 109 ? -10.437 5.148 17.466 1.00 63.81 109 THR A O 1
ATOM 879 N N . ILE A 1 110 ? -9.662 3.364 16.368 1.00 67.94 110 ILE A N 1
ATOM 880 C CA . ILE A 1 110 ? -10.323 2.394 17.245 1.00 67.94 110 ILE A CA 1
ATOM 881 C C . ILE A 1 110 ? -9.319 1.847 18.257 1.00 67.94 110 ILE A C 1
ATOM 883 O O . ILE A 1 110 ? -8.811 0.733 18.147 1.00 67.94 110 ILE A O 1
ATOM 887 N N . THR A 1 111 ? -9.019 2.654 19.269 1.00 71.75 111 THR A N 1
ATOM 888 C CA . THR A 1 111 ? -8.245 2.186 20.421 1.00 71.75 111 THR A CA 1
ATOM 889 C C . THR A 1 111 ? -9.182 1.562 21.468 1.00 71.75 111 THR A C 1
ATOM 891 O O . THR A 1 111 ? -10.334 1.988 21.593 1.00 71.75 111 THR A O 1
ATOM 894 N N . PRO A 1 112 ? -8.731 0.580 22.273 1.00 75.75 112 PRO A N 1
ATOM 895 C CA . PRO A 1 112 ? -9.553 -0.009 23.336 1.00 75.75 112 PRO A CA 1
ATOM 896 C C . PRO A 1 112 ? -10.163 1.002 24.332 1.00 75.75 112 PRO A C 1
ATOM 898 O O . PRO A 1 112 ? -11.260 0.744 24.832 1.00 75.75 112 PRO A O 1
ATOM 901 N N . PRO A 1 113 ? -9.510 2.142 24.648 1.00 77.25 113 PRO A N 1
ATOM 902 C CA . PRO A 1 113 ? -10.133 3.226 25.407 1.00 77.25 113 PRO A CA 1
ATOM 903 C C . PRO A 1 113 ? -11.321 3.873 24.686 1.00 77.25 113 PRO A C 1
ATOM 905 O O . PRO A 1 113 ? -12.359 4.071 25.310 1.00 77.25 113 PRO A O 1
ATOM 908 N N . ILE A 1 114 ? -11.200 4.144 23.381 1.00 74.12 114 ILE A N 1
ATOM 909 C CA . ILE A 1 114 ? -12.281 4.717 22.562 1.00 74.12 114 ILE A CA 1
ATOM 910 C C . ILE A 1 114 ? -13.444 3.722 22.441 1.00 74.12 114 ILE A C 1
ATOM 912 O O . ILE A 1 114 ? -14.605 4.089 22.567 1.00 74.12 114 ILE A O 1
ATOM 916 N N . LEU A 1 115 ? -13.154 2.431 22.290 1.00 73.69 115 LEU A N 1
ATOM 917 C CA . LEU A 1 115 ? -14.188 1.393 22.239 1.00 73.69 115 LEU A CA 1
ATOM 918 C C . LEU A 1 115 ? -14.948 1.280 23.576 1.00 73.69 115 LEU A C 1
ATOM 920 O O . LEU A 1 115 ? -16.168 1.132 23.594 1.00 73.69 115 LEU A O 1
ATOM 924 N N . ARG A 1 116 ? -14.243 1.438 24.708 1.00 75.19 116 ARG A N 1
ATOM 925 C CA . ARG A 1 116 ? -14.851 1.496 26.049 1.00 75.19 116 ARG A CA 1
ATOM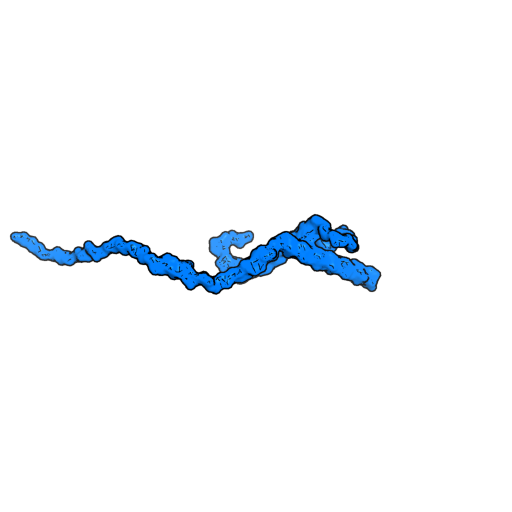 926 C C . ARG A 1 116 ? -15.681 2.756 26.287 1.00 75.19 116 ARG A C 1
ATOM 928 O O . ARG A 1 116 ? -16.699 2.662 26.971 1.00 75.19 116 ARG A O 1
ATOM 935 N N . SER A 1 117 ? -15.278 3.912 25.759 1.00 72.81 117 SER A N 1
ATOM 936 C CA . SER A 1 117 ? -16.057 5.152 25.888 1.00 72.81 117 SER A CA 1
ATOM 937 C C . SER A 1 117 ? -17.282 5.173 24.969 1.00 72.81 117 SER A C 1
ATOM 939 O O . SER A 1 117 ? -18.292 5.778 25.313 1.00 72.81 117 SER A O 1
ATOM 941 N N . LEU A 1 118 ? -17.244 4.443 23.852 1.00 73.25 118 LEU A N 1
ATOM 942 C CA . LEU A 1 118 ? -18.362 4.291 22.916 1.00 73.25 118 LEU A CA 1
ATOM 943 C C . LEU A 1 118 ? -19.253 3.070 23.216 1.00 73.25 118 LEU A C 1
ATOM 945 O O . LEU A 1 118 ? -20.112 2.727 22.407 1.00 73.25 118 LEU A O 1
ATOM 949 N N . LYS A 1 119 ? -19.117 2.435 24.391 1.00 73.69 119 LYS A N 1
ATOM 950 C CA . LYS A 1 119 ? -19.898 1.245 24.800 1.00 73.69 119 LYS A CA 1
ATOM 951 C C . LYS A 1 119 ? -21.419 1.422 24.684 1.00 73.69 119 LYS A C 1
ATOM 953 O O . LYS A 1 119 ? -22.144 0.463 24.451 1.00 73.69 119 LYS A O 1
ATOM 958 N N . HIS A 1 120 ? -21.896 2.657 24.822 1.00 73.56 120 HIS A N 1
ATOM 959 C CA . HIS A 1 120 ? -23.311 3.034 24.746 1.00 73.56 120 HIS A CA 1
ATOM 960 C C . HIS A 1 120 ? -23.879 2.958 23.325 1.00 73.56 120 HIS A C 1
ATOM 962 O O . HIS A 1 120 ? -25.085 2.836 23.150 1.00 73.56 120 HIS A O 1
ATOM 968 N N . LEU A 1 121 ? -23.007 3.024 22.317 1.00 72.88 121 LEU A N 1
ATOM 969 C CA . LEU A 1 121 ? -23.369 2.932 20.905 1.00 72.88 121 LEU A CA 1
ATOM 970 C C . LEU A 1 121 ? -23.429 1.477 20.416 1.00 72.88 121 LEU A C 1
ATOM 972 O O . LEU A 1 121 ? -23.728 1.248 19.250 1.00 72.88 121 LEU A O 1
ATOM 976 N N . ASN A 1 122 ? -23.154 0.505 21.299 1.00 63.31 122 ASN A N 1
ATOM 977 C CA . ASN A 1 122 ? -23.214 -0.934 21.033 1.00 63.31 122 ASN A CA 1
ATOM 978 C C . ASN A 1 122 ? -22.510 -1.344 19.723 1.00 63.31 122 ASN A C 1
ATOM 980 O O . ASN A 1 122 ? -22.999 -2.187 18.970 1.00 63.31 122 ASN A O 1
ATOM 984 N N . ILE A 1 123 ? -21.375 -0.701 19.435 1.00 65.88 123 ILE A N 1
ATOM 985 C CA . ILE A 1 123 ? -20.566 -0.960 18.243 1.00 65.88 123 ILE A CA 1
ATOM 986 C C . ILE A 1 123 ? -19.866 -2.307 18.469 1.00 65.88 123 ILE A C 1
ATOM 988 O O . ILE A 1 123 ? -18.943 -2.390 19.281 1.00 65.88 123 ILE A O 1
ATOM 992 N N . LYS A 1 124 ? -20.379 -3.358 17.819 1.00 56.81 124 LYS A N 1
ATOM 993 C CA . LYS A 1 124 ? -19.815 -4.716 17.815 1.00 56.81 124 LYS A CA 1
ATOM 994 C C . LYS A 1 124 ? -18.738 -4.871 16.751 1.00 56.81 124 LYS A C 1
ATOM 996 O O . LYS A 1 124 ? -18.940 -4.338 15.638 1.00 56.81 124 LYS A O 1
#

pLDDT: mean 70.44, std 19.68, range [34.41, 92.44]

Organism: NCBI:txid53326

Radius of gyration: 30.8 Å; chains: 1; bounding box: 91×51×76 Å

Foldseek 3Di:
DDDDDDDDDDDDDDPDDDCVVVVVVVVVPPPPPVCVVVVVVDVLNQLVVLLVVLLVVLVVQVVVQVVDPDGDDDPPLSPDDDSDPDPDRDPSSSVSSSVVVVVVCVVVCDDPVNCVVCVVVVPD

Secondary structure (DSSP, 8-state):
------------------HHHHHHTTS-TT---TTHHHHTS-HHHHHHHHHHHHHHHHHHHHHHHTT-SSPPPPPGGGSSS-----SS--HHHHHHHHHHHHHHHHHHH--HHHHHHTGGGT--